Protein AF-A0A524DCU2-F1 (afdb_monomer)

Mean predicted aligned error: 6.67 Å

Sequence (176 aa):
MSPQKEKRVNLTSQILRGPQDMINFLSESLNIDYTKVIQTFVMENRKIELIINQIDSPTVKGELVWIGNRKDGEEGLVICFTSKEELNFIYPTLQNVEDIVINNKKNRLTISSDSNKQKCSVCGKPIEIFDKFLSCPVCEEKAHKNHLIEWVQKEGKCPVCKKSISISRMGSLIID

Structure (mmCIF, N/CA/C/O backbone):
data_AF-A0A524DCU2-F1
#
_entry.id   AF-A0A524DCU2-F1
#
loop_
_atom_site.group_PDB
_atom_site.id
_atom_site.type_symbol
_atom_site.label_atom_id
_atom_site.label_alt_id
_atom_site.label_comp_id
_atom_site.label_asym_id
_atom_site.label_entity_id
_atom_site.label_seq_id
_atom_site.pdbx_PDB_ins_code
_atom_site.Cartn_x
_atom_site.Cartn_y
_atom_site.Cartn_z
_atom_site.occupancy
_atom_site.B_iso_or_equiv
_atom_site.auth_seq_id
_atom_site.auth_comp_id
_atom_site.auth_asym_id
_atom_site.auth_atom_id
_atom_site.pdbx_PDB_model_num
ATOM 1 N N . MET A 1 1 ? -4.052 -2.936 38.752 1.00 36.50 1 MET A N 1
ATOM 2 C CA . MET A 1 1 ? -4.573 -2.739 37.381 1.00 36.50 1 MET A CA 1
ATOM 3 C C . MET A 1 1 ? -3.585 -3.381 36.420 1.00 36.50 1 MET A C 1
ATOM 5 O O . MET A 1 1 ? -2.469 -2.894 36.317 1.00 36.50 1 MET A O 1
ATOM 9 N N . SER A 1 2 ? -3.930 -4.522 35.822 1.00 34.19 2 SER A N 1
ATOM 10 C CA . SER A 1 2 ? -3.015 -5.243 34.925 1.00 34.19 2 SER A CA 1
ATOM 11 C C . SER A 1 2 ? -2.876 -4.520 33.581 1.00 34.19 2 SER A C 1
ATOM 13 O O . SER A 1 2 ? -3.885 -4.026 33.066 1.00 34.19 2 SER A O 1
ATOM 15 N N . PRO A 1 3 ? -1.670 -4.468 32.989 1.00 45.88 3 PRO A N 1
ATOM 16 C CA . PRO A 1 3 ? -1.469 -3.850 31.689 1.00 45.88 3 PRO A CA 1
ATOM 17 C C . PRO A 1 3 ? -2.277 -4.609 30.632 1.00 45.88 3 PRO A C 1
ATOM 19 O O . PRO A 1 3 ? -2.294 -5.841 30.578 1.00 45.88 3 PRO A O 1
ATOM 22 N N . GLN A 1 4 ? -3.026 -3.852 29.838 1.00 48.09 4 GLN A N 1
ATOM 23 C CA . GLN A 1 4 ? -3.910 -4.367 28.802 1.00 48.09 4 GLN A CA 1
ATOM 24 C C . GLN A 1 4 ? -3.062 -5.110 27.759 1.00 48.09 4 GLN A C 1
ATOM 26 O O . GLN A 1 4 ? -2.150 -4.525 27.185 1.00 48.09 4 GLN A O 1
ATOM 31 N N . LYS A 1 5 ? -3.341 -6.400 27.522 1.00 45.12 5 LYS A N 1
ATOM 32 C CA . LYS A 1 5 ? -2.672 -7.189 26.474 1.00 45.12 5 LYS A CA 1
ATOM 33 C C . LYS A 1 5 ? -3.056 -6.644 25.092 1.00 45.12 5 LYS A C 1
ATOM 35 O O . LYS A 1 5 ? -4.050 -7.074 24.512 1.00 45.12 5 LYS A O 1
ATOM 40 N N . GLU A 1 6 ? -2.289 -5.689 24.580 1.00 52.38 6 GLU A N 1
ATOM 41 C CA . GLU A 1 6 ? -2.209 -5.421 23.146 1.00 52.38 6 GLU A CA 1
ATOM 42 C C . GLU A 1 6 ? -1.557 -6.636 22.487 1.00 52.38 6 GLU A C 1
ATOM 44 O O . GLU A 1 6 ? -0.435 -7.013 22.830 1.00 52.38 6 GLU A O 1
ATOM 49 N N . LYS A 1 7 ? -2.263 -7.289 21.562 1.00 54.94 7 LYS A N 1
ATOM 50 C CA . LYS A 1 7 ? -1.672 -8.362 20.767 1.00 54.94 7 LYS A CA 1
ATOM 51 C C . LYS A 1 7 ? -0.874 -7.698 19.644 1.00 54.94 7 LYS A C 1
ATOM 53 O O . LYS A 1 7 ? -1.378 -7.503 18.545 1.00 54.94 7 LYS A O 1
ATOM 58 N N . ARG A 1 8 ? 0.367 -7.299 19.937 1.00 50.69 8 ARG A N 1
ATOM 59 C CA . ARG A 1 8 ? 1.327 -6.946 18.886 1.00 50.69 8 ARG A CA 1
ATOM 60 C C . ARG A 1 8 ? 1.656 -8.222 18.142 1.00 50.69 8 ARG A C 1
ATOM 62 O O . ARG A 1 8 ? 2.275 -9.119 18.711 1.00 50.69 8 ARG A O 1
ATOM 69 N N . VAL A 1 9 ? 1.212 -8.320 16.901 1.00 54.78 9 VAL A N 1
ATOM 70 C CA . VAL A 1 9 ? 1.645 -9.406 16.037 1.00 54.78 9 VAL A CA 1
ATOM 71 C C . VAL A 1 9 ? 2.610 -8.799 15.031 1.00 54.78 9 VAL A C 1
ATOM 73 O O . VAL A 1 9 ? 2.242 -7.933 14.249 1.00 54.78 9 VAL A O 1
ATOM 76 N N . ASN A 1 10 ? 3.874 -9.202 15.119 1.00 52.50 10 ASN A N 1
ATOM 77 C CA . ASN A 1 10 ? 4.916 -8.804 14.180 1.00 52.50 10 ASN A CA 1
ATOM 78 C C . ASN A 1 10 ? 4.675 -9.592 12.875 1.00 52.50 10 ASN A C 1
ATOM 80 O O . ASN A 1 10 ? 5.150 -10.715 12.737 1.00 52.50 10 ASN A O 1
ATOM 84 N N . LEU A 1 11 ? 3.788 -9.095 12.004 1.00 60.25 11 LEU A N 1
ATOM 85 C CA . LEU A 1 11 ? 3.214 -9.855 10.872 1.00 60.25 11 LEU A CA 1
ATOM 86 C C . LEU A 1 11 ? 3.507 -9.262 9.496 1.00 60.25 11 LEU A C 1
ATOM 88 O O . LEU A 1 11 ? 2.788 -9.515 8.525 1.00 60.25 11 LEU A O 1
ATOM 92 N N . THR A 1 12 ? 4.567 -8.477 9.377 1.00 58.06 12 THR A N 1
ATOM 93 C CA . THR A 1 12 ? 4.722 -7.602 8.219 1.00 58.06 12 THR A CA 1
ATOM 94 C C . THR A 1 12 ? 4.931 -8.364 6.897 1.00 58.06 12 THR A C 1
ATOM 96 O O . THR A 1 12 ? 4.642 -7.801 5.852 1.00 58.06 12 THR A O 1
ATOM 99 N N . SER A 1 13 ? 5.307 -9.656 6.892 1.00 58.94 13 SER A N 1
ATOM 100 C CA . SER A 1 13 ? 5.654 -10.395 5.658 1.00 58.94 13 SER A CA 1
ATOM 101 C C . SER A 1 13 ? 4.533 -11.177 4.951 1.00 58.94 13 SER A C 1
ATOM 103 O O . SER A 1 13 ? 4.648 -11.434 3.750 1.00 58.94 13 SER A O 1
ATOM 105 N N . GLN A 1 14 ? 3.468 -11.587 5.649 1.00 62.62 14 GLN A N 1
ATOM 106 C CA . GLN A 1 14 ? 2.402 -12.416 5.051 1.00 62.62 14 GLN A CA 1
ATOM 107 C C . GLN A 1 14 ? 1.146 -1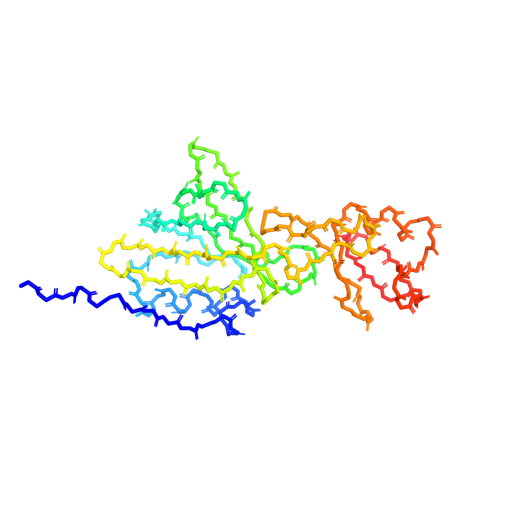1.610 4.716 1.00 62.62 14 GLN A C 1
ATOM 109 O O . GLN A 1 14 ? 0.540 -11.826 3.674 1.00 62.62 14 GLN A O 1
ATOM 114 N N . ILE A 1 15 ? 0.807 -10.625 5.549 1.00 69.81 15 ILE A N 1
ATOM 115 C CA . ILE A 1 15 ? -0.400 -9.800 5.399 1.00 69.81 15 ILE A CA 1
ATOM 116 C C . ILE A 1 15 ? -0.377 -8.966 4.113 1.00 69.81 15 ILE A C 1
ATOM 118 O O . ILE A 1 15 ? -1.412 -8.727 3.497 1.00 69.81 15 ILE A O 1
ATOM 122 N N . LEU A 1 16 ? 0.808 -8.503 3.713 1.00 76.38 16 LEU A N 1
ATOM 123 C CA . LEU A 1 16 ? 0.968 -7.578 2.592 1.00 76.38 16 LEU A CA 1
ATOM 124 C C . LEU A 1 16 ? 1.073 -8.278 1.228 1.00 76.38 16 LEU A C 1
ATOM 126 O O . LEU A 1 16 ? 1.245 -7.596 0.221 1.00 76.38 16 LEU A O 1
ATOM 130 N N . ARG A 1 17 ? 0.947 -9.613 1.178 1.00 74.75 17 ARG A N 1
ATOM 131 C CA . ARG A 1 17 ? 0.986 -10.393 -0.072 1.00 74.75 17 ARG A CA 1
ATOM 132 C C . ARG A 1 17 ? -0.277 -10.233 -0.909 1.00 74.75 17 ARG A C 1
ATOM 134 O O . ARG A 1 17 ? -0.210 -10.273 -2.132 1.00 74.75 17 ARG A O 1
ATOM 141 N N . GLY A 1 18 ? -1.423 -10.033 -0.263 1.00 84.31 18 GLY A N 1
ATOM 142 C CA . GLY A 1 18 ? -2.683 -9.887 -0.971 1.00 84.31 18 GLY A CA 1
ATOM 143 C C . GLY A 1 18 ? -3.855 -9.535 -0.060 1.00 84.31 18 GLY A C 1
ATOM 144 O O . GLY A 1 18 ? -3.814 -9.752 1.153 1.00 84.31 18 GLY A O 1
ATOM 145 N N . PRO A 1 19 ? -4.929 -8.964 -0.630 1.00 89.31 19 PRO A N 1
ATOM 146 C CA . PRO A 1 19 ? -6.052 -8.442 0.137 1.00 89.31 19 PRO A CA 1
ATOM 147 C C . PRO A 1 19 ? -6.791 -9.552 0.886 1.00 89.31 19 PRO A C 1
ATOM 149 O O . PRO A 1 19 ? -7.305 -9.307 1.971 1.00 89.31 19 PRO A O 1
ATOM 152 N N . GLN A 1 20 ? -6.797 -10.780 0.354 1.00 89.31 20 GLN A N 1
ATOM 153 C CA . GLN A 1 20 ? -7.381 -11.935 1.035 1.00 89.31 20 GLN A CA 1
ATOM 154 C C . GLN A 1 20 ? -6.626 -12.278 2.329 1.00 89.31 20 GLN A C 1
ATOM 156 O O . GLN A 1 20 ? -7.274 -12.516 3.343 1.00 89.31 20 GLN A O 1
ATOM 161 N N . ASP A 1 21 ? -5.289 -12.263 2.320 1.00 88.12 21 ASP A N 1
ATOM 162 C CA . ASP A 1 21 ? -4.481 -12.572 3.508 1.00 88.12 21 ASP A CA 1
ATOM 163 C C . ASP A 1 21 ? -4.698 -11.524 4.604 1.00 88.12 21 ASP A C 1
ATOM 165 O O . ASP A 1 21 ? -4.904 -11.863 5.771 1.00 88.12 21 ASP A O 1
ATOM 169 N N . MET A 1 22 ? -4.751 -10.247 4.216 1.00 88.56 22 MET A N 1
ATOM 170 C CA . MET A 1 22 ? -5.091 -9.153 5.125 1.00 88.56 22 MET A CA 1
ATOM 171 C C . MET A 1 22 ? -6.491 -9.310 5.723 1.00 88.56 22 MET A C 1
ATOM 173 O O . MET A 1 22 ? -6.681 -9.113 6.920 1.00 88.56 22 MET A O 1
ATOM 177 N N . ILE A 1 23 ? -7.478 -9.701 4.921 1.00 90.31 23 ILE A N 1
ATOM 178 C CA . ILE A 1 23 ? -8.851 -9.889 5.397 1.00 90.31 23 ILE A CA 1
ATOM 179 C C . ILE A 1 23 ? -8.977 -11.100 6.315 1.00 90.31 23 ILE A C 1
ATOM 181 O O . ILE A 1 23 ? -9.657 -10.999 7.335 1.00 90.31 23 ILE A O 1
ATOM 185 N N . ASN A 1 24 ? -8.308 -12.212 6.009 1.00 88.50 24 ASN A N 1
ATOM 186 C CA . ASN A 1 24 ? -8.268 -13.378 6.892 1.00 88.50 24 ASN A CA 1
ATOM 187 C C . ASN A 1 24 ? -7.684 -12.984 8.253 1.00 88.50 24 ASN A C 1
ATOM 189 O O . ASN A 1 24 ? -8.302 -13.225 9.287 1.00 88.50 24 ASN A O 1
ATOM 193 N N . PHE A 1 25 ? -6.558 -12.268 8.245 1.00 85.06 25 PHE A N 1
ATOM 194 C CA . PHE A 1 25 ? -5.927 -11.772 9.462 1.00 85.06 25 PHE A CA 1
ATOM 195 C C . PHE A 1 25 ? -6.834 -10.831 10.274 1.00 85.06 25 PHE A C 1
ATOM 197 O O . PHE A 1 25 ? -6.944 -10.966 11.500 1.00 85.06 25 PHE A O 1
ATOM 204 N N . LEU A 1 26 ? -7.508 -9.890 9.603 1.00 87.62 26 LEU A N 1
ATOM 205 C CA . LEU A 1 26 ? -8.463 -9.001 10.258 1.00 87.62 26 LEU A CA 1
ATOM 206 C C . LEU A 1 26 ? -9.646 -9.790 10.827 1.00 87.62 26 LEU A C 1
ATOM 208 O O . LEU A 1 26 ? -10.019 -9.526 11.958 1.00 87.62 26 LEU A O 1
ATOM 212 N N . SER A 1 27 ? -10.186 -10.772 10.105 1.00 87.94 27 SER A N 1
ATOM 213 C CA . SER A 1 27 ? -11.350 -11.571 10.531 1.00 87.94 27 SER A CA 1
ATOM 214 C C . SER A 1 27 ? -11.044 -12.511 11.701 1.00 87.94 27 SER A C 1
ATOM 216 O O . SER A 1 27 ? -11.909 -12.776 12.528 1.00 87.94 27 SER A O 1
ATOM 218 N N . GLU A 1 28 ? -9.809 -13.007 11.806 1.00 85.44 28 GLU A N 1
ATOM 219 C CA . GLU A 1 28 ? -9.359 -13.810 12.953 1.00 85.44 28 GLU A CA 1
ATOM 220 C C . GLU A 1 28 ? -9.190 -12.974 14.228 1.00 85.44 28 GLU A C 1
ATOM 222 O O . GLU A 1 28 ? -9.270 -13.490 15.346 1.00 85.44 28 GLU A O 1
ATOM 227 N N . SER A 1 29 ? -8.911 -11.679 14.069 1.00 82.56 29 SER A N 1
ATOM 228 C CA . SER A 1 29 ? -8.595 -10.778 15.179 1.00 82.56 29 SER A CA 1
ATOM 229 C C . SER A 1 29 ? -9.778 -9.889 15.568 1.00 82.56 29 SER A C 1
ATOM 231 O O . SER A 1 29 ? -9.972 -9.582 16.742 1.00 82.56 29 SER A O 1
ATOM 233 N N . LEU A 1 30 ? -10.587 -9.471 14.607 1.00 81.31 30 LEU A N 1
ATOM 234 C CA . LEU A 1 30 ? -11.667 -8.505 14.744 1.00 81.31 30 LEU A CA 1
ATOM 235 C C . LEU A 1 30 ? -12.980 -9.138 14.285 1.00 81.31 30 LEU A C 1
ATOM 237 O O . LEU A 1 30 ? -13.012 -9.905 13.329 1.00 81.31 30 LEU A O 1
ATOM 241 N N . ASN A 1 31 ? -14.082 -8.760 14.929 1.00 82.56 31 ASN A N 1
ATOM 242 C CA . ASN A 1 31 ? -15.409 -9.108 14.433 1.00 82.56 31 ASN A CA 1
ATOM 243 C C . ASN A 1 31 ? -15.789 -8.137 13.307 1.00 82.56 31 ASN A C 1
ATOM 245 O O . ASN A 1 31 ? -16.238 -7.020 13.585 1.00 82.56 31 ASN A O 1
ATOM 249 N N . ILE A 1 32 ? -15.536 -8.534 12.060 1.00 86.06 32 ILE A N 1
ATOM 250 C CA . ILE A 1 32 ? -15.730 -7.694 10.875 1.00 86.06 32 ILE A CA 1
ATOM 251 C C . ILE A 1 32 ? -16.737 -8.328 9.925 1.00 86.06 32 ILE A C 1
ATOM 253 O O . ILE A 1 32 ? -16.718 -9.535 9.706 1.00 86.06 32 ILE A O 1
ATOM 257 N N . ASP A 1 33 ? -17.550 -7.475 9.310 1.00 90.31 33 ASP A N 1
ATOM 258 C CA . ASP A 1 33 ? -18.450 -7.846 8.224 1.00 90.31 33 ASP A CA 1
ATOM 259 C C . ASP A 1 33 ? -17.949 -7.178 6.943 1.00 90.31 33 ASP A C 1
ATOM 261 O O . ASP A 1 33 ? -17.663 -5.970 6.924 1.00 90.31 33 ASP A O 1
ATOM 265 N N . TYR A 1 34 ? -17.806 -7.963 5.879 1.00 92.56 34 TYR A N 1
ATOM 266 C CA . TYR A 1 34 ? -17.326 -7.474 4.597 1.00 92.56 34 TYR A CA 1
ATOM 267 C C . TYR A 1 34 ? -17.984 -8.196 3.424 1.00 92.56 34 TYR A C 1
ATOM 269 O O . TYR A 1 34 ? -18.214 -9.404 3.454 1.00 92.56 34 TYR A O 1
ATOM 277 N N . THR A 1 35 ? -18.162 -7.461 2.330 1.00 93.62 35 THR A N 1
ATOM 278 C CA . THR A 1 35 ? -18.565 -8.013 1.036 1.00 93.62 35 THR A CA 1
ATOM 279 C C . THR A 1 35 ? -17.350 -8.093 0.112 1.00 93.62 35 THR A C 1
ATOM 281 O O . THR A 1 35 ? -16.616 -7.116 -0.067 1.00 93.62 35 THR A O 1
ATOM 284 N N . LYS A 1 36 ? -17.144 -9.249 -0.528 1.00 93.31 36 LYS A N 1
ATOM 285 C CA . LYS A 1 36 ? -16.139 -9.415 -1.588 1.00 93.31 36 LYS A CA 1
ATOM 286 C C . LYS A 1 36 ? -16.730 -9.046 -2.951 1.00 93.31 36 LYS A C 1
ATOM 288 O O . LYS A 1 36 ? -17.661 -9.691 -3.423 1.00 93.31 36 LYS A O 1
ATOM 293 N N . VAL A 1 37 ? -16.130 -8.064 -3.618 1.00 89.50 37 VAL A N 1
ATOM 294 C CA . VAL A 1 37 ? -16.431 -7.659 -4.998 1.00 89.50 37 VAL A CA 1
ATOM 295 C C . VAL A 1 37 ? -15.182 -7.894 -5.846 1.00 89.50 37 VAL A C 1
ATOM 297 O O . VAL A 1 37 ? -14.228 -7.119 -5.802 1.00 89.50 37 VAL A O 1
ATOM 300 N N . ILE A 1 38 ? -15.168 -8.989 -6.611 1.00 86.62 38 ILE A N 1
ATOM 301 C CA . ILE A 1 38 ? -14.010 -9.445 -7.402 1.00 86.62 38 ILE A CA 1
ATOM 302 C C . ILE A 1 38 ? -12.785 -9.699 -6.495 1.00 86.62 38 ILE A C 1
ATOM 304 O O . ILE A 1 38 ? -12.693 -10.748 -5.857 1.00 86.62 38 ILE A O 1
ATOM 308 N N . GLN A 1 39 ? -11.855 -8.745 -6.419 1.00 83.81 39 GLN A N 1
ATOM 309 C CA . GLN A 1 39 ? -10.615 -8.794 -5.632 1.00 83.81 39 GLN A CA 1
ATOM 310 C C . GLN A 1 39 ? -10.532 -7.639 -4.617 1.00 83.81 39 GLN A C 1
ATOM 312 O O . GLN A 1 39 ? -9.458 -7.304 -4.117 1.00 83.81 39 GLN A O 1
ATOM 317 N N . THR A 1 40 ? -11.670 -7.014 -4.323 1.00 90.50 40 THR A N 1
ATOM 318 C CA . THR A 1 40 ? -11.815 -5.941 -3.340 1.00 90.50 40 THR A CA 1
ATOM 319 C C . THR A 1 40 ? -12.767 -6.391 -2.240 1.00 90.50 40 THR A C 1
ATOM 321 O O . THR A 1 40 ? -13.790 -7.015 -2.510 1.00 90.50 40 THR A O 1
ATOM 324 N N . PHE A 1 41 ? -12.433 -6.070 -0.998 1.00 93.81 41 PHE A N 1
ATOM 325 C CA . PHE A 1 41 ? -13.186 -6.423 0.197 1.00 93.81 41 PHE A CA 1
ATOM 326 C C . PHE A 1 41 ? -13.673 -5.135 0.842 1.00 93.81 41 PHE A C 1
ATOM 328 O O . PHE A 1 41 ? -12.869 -4.343 1.337 1.00 93.81 41 PHE A O 1
ATOM 335 N N . VAL A 1 4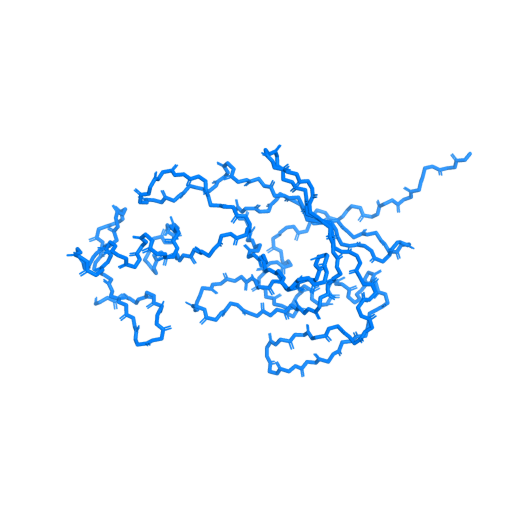2 ? -14.980 -4.906 0.778 1.00 94.19 42 VAL A N 1
ATOM 336 C CA . VAL A 1 42 ? -15.635 -3.682 1.243 1.00 94.19 42 VAL A CA 1
ATOM 337 C C . VAL A 1 42 ? -16.184 -3.914 2.641 1.00 94.19 42 VAL A C 1
ATOM 339 O O . VAL A 1 42 ? -16.927 -4.867 2.851 1.00 94.19 42 VAL A O 1
ATOM 342 N N . MET A 1 43 ? -15.811 -3.056 3.590 1.00 93.56 43 MET A N 1
ATOM 343 C CA . MET A 1 43 ? -16.254 -3.138 4.980 1.00 93.56 43 MET A CA 1
ATOM 344 C C . MET A 1 43 ? -17.706 -2.668 5.073 1.00 93.56 43 MET A C 1
ATOM 346 O O . MET A 1 43 ? -17.999 -1.510 4.772 1.00 93.56 43 MET A O 1
ATOM 350 N N . GLU A 1 44 ? -18.615 -3.536 5.513 1.00 86.06 44 GLU A N 1
ATOM 351 C CA . GLU A 1 44 ? -20.055 -3.232 5.533 1.00 86.06 44 GLU A CA 1
ATOM 352 C C . GLU A 1 44 ? -20.408 -2.223 6.625 1.00 86.06 44 GLU A C 1
ATOM 354 O O . GLU A 1 44 ? -21.204 -1.312 6.419 1.00 86.06 44 GLU A O 1
ATOM 359 N N . ASN A 1 45 ? -19.752 -2.345 7.777 1.00 76.75 45 ASN A N 1
ATOM 360 C CA . ASN A 1 45 ? -20.085 -1.571 8.967 1.00 76.75 45 ASN A CA 1
ATOM 361 C C . ASN A 1 45 ? -19.121 -0.403 9.249 1.00 76.75 45 ASN A C 1
ATOM 363 O O . ASN A 1 45 ? -19.366 0.350 10.185 1.00 76.75 45 ASN A O 1
ATOM 367 N N . ARG A 1 46 ? -18.016 -0.260 8.493 1.00 70.81 46 ARG A N 1
ATOM 368 C CA . ARG A 1 46 ? -16.953 0.769 8.673 1.00 70.81 46 ARG A CA 1
ATOM 369 C C . ARG A 1 46 ? -16.445 0.961 10.112 1.00 70.81 46 ARG A C 1
ATOM 371 O O . ARG A 1 46 ? -15.884 1.989 10.462 1.00 70.81 46 ARG A O 1
ATOM 378 N N . LYS A 1 47 ? -16.588 -0.053 10.965 1.00 80.06 47 LYS A N 1
ATOM 379 C CA . LYS A 1 47 ? -16.275 0.048 12.400 1.00 80.06 47 LYS A CA 1
ATOM 380 C C . LYS A 1 47 ? -14.777 0.042 12.709 1.00 80.06 47 LYS A C 1
ATOM 382 O O . LYS A 1 47 ? -14.427 0.099 13.886 1.00 80.06 47 LYS A O 1
ATOM 387 N N . ILE A 1 48 ? -13.913 -0.140 11.709 1.00 90.38 48 ILE A N 1
ATOM 388 C CA . ILE A 1 48 ? -12.480 -0.325 11.934 1.00 90.38 48 ILE A CA 1
ATOM 389 C C . ILE A 1 48 ? -11.785 1.030 11.856 1.00 90.38 48 ILE A C 1
ATOM 391 O O . ILE A 1 48 ? -11.672 1.615 10.780 1.00 90.38 48 ILE A O 1
ATOM 395 N N . GLU A 1 49 ? -11.291 1.504 12.996 1.00 93.81 49 GLU A N 1
ATOM 396 C CA . GLU A 1 49 ? -10.469 2.711 13.060 1.00 93.81 49 GLU A CA 1
ATOM 397 C C . GLU A 1 49 ? -9.078 2.401 12.496 1.00 93.81 49 GLU A C 1
ATOM 399 O O . GLU A 1 49 ? -8.365 1.543 13.020 1.00 93.81 49 GLU A O 1
ATOM 404 N N . LEU A 1 50 ? -8.680 3.105 11.441 1.00 95.06 50 LEU A N 1
ATOM 405 C CA . LEU A 1 50 ? -7.342 3.053 10.870 1.00 95.06 50 LEU A CA 1
ATOM 406 C C . LEU A 1 50 ? -6.493 4.193 11.442 1.00 95.06 50 LEU A C 1
ATOM 408 O O . LEU A 1 50 ? -6.880 5.360 11.375 1.00 95.06 50 LEU A O 1
ATOM 412 N N . ILE A 1 51 ? -5.315 3.861 11.967 1.00 95.50 51 ILE A N 1
ATOM 413 C CA . ILE A 1 51 ? -4.292 4.818 12.400 1.00 95.50 51 ILE A CA 1
ATOM 414 C C . ILE A 1 51 ? -3.019 4.571 11.598 1.00 95.50 51 ILE A C 1
ATOM 416 O O . ILE A 1 51 ? -2.526 3.449 11.554 1.00 95.50 51 ILE A O 1
ATOM 420 N N . ILE A 1 52 ? -2.465 5.615 10.995 1.00 95.19 52 ILE A N 1
ATOM 421 C CA . ILE A 1 52 ? -1.226 5.549 10.221 1.00 95.19 52 ILE A CA 1
ATOM 422 C C . ILE A 1 52 ? -0.193 6.421 10.927 1.00 95.19 52 ILE A C 1
ATOM 424 O O . ILE A 1 52 ? -0.341 7.643 10.969 1.00 95.19 52 ILE A O 1
ATOM 428 N N . ASN A 1 53 ? 0.831 5.795 11.501 1.00 93.62 53 ASN A N 1
ATOM 429 C CA . ASN A 1 53 ? 1.966 6.483 12.109 1.00 93.62 53 ASN A CA 1
ATOM 430 C C . ASN A 1 53 ? 3.089 6.604 11.084 1.00 93.62 53 ASN A C 1
ATOM 432 O O . ASN A 1 53 ? 3.406 5.632 10.404 1.00 93.62 53 ASN A O 1
ATOM 436 N N . GLN A 1 54 ? 3.693 7.781 10.986 1.00 90.50 54 GLN A N 1
ATOM 437 C CA . GLN A 1 54 ? 4.791 8.063 10.066 1.00 90.50 54 GLN A CA 1
ATOM 438 C C . GLN A 1 54 ? 5.923 8.702 10.867 1.00 90.50 54 GLN A C 1
ATOM 440 O O . GLN A 1 54 ? 5.643 9.477 11.780 1.00 90.50 54 GLN A O 1
ATOM 445 N N . ILE A 1 55 ? 7.178 8.374 10.553 1.00 83.12 55 ILE A N 1
ATOM 446 C CA . ILE A 1 55 ? 8.338 8.861 11.324 1.00 83.12 55 ILE A CA 1
ATOM 447 C C . ILE A 1 55 ? 8.427 10.394 11.303 1.00 83.12 55 ILE A C 1
ATOM 449 O O . ILE A 1 55 ? 8.547 11.013 12.356 1.00 83.12 55 ILE A O 1
ATOM 453 N N . ASP A 1 56 ? 8.290 10.996 10.121 1.00 81.44 56 ASP A N 1
ATOM 454 C CA . ASP A 1 56 ? 8.505 12.434 9.902 1.00 81.44 56 ASP A CA 1
ATOM 455 C C . ASP A 1 56 ? 7.228 13.171 9.466 1.00 81.44 56 ASP A C 1
ATOM 457 O O . ASP A 1 56 ? 7.276 14.253 8.883 1.00 81.44 56 ASP A O 1
ATOM 461 N N . SER A 1 57 ? 6.058 12.575 9.702 1.00 85.12 57 SER A N 1
ATOM 462 C CA . SER A 1 57 ? 4.775 13.139 9.282 1.00 85.12 57 SER A CA 1
ATOM 463 C C . SER A 1 57 ? 3.683 12.932 10.329 1.00 85.12 57 SER A C 1
ATOM 465 O O . SER A 1 57 ? 3.741 11.978 11.106 1.00 85.12 57 SER A O 1
ATOM 467 N N . PRO A 1 58 ? 2.658 13.806 10.370 1.00 89.50 58 PRO A N 1
ATOM 468 C CA . PRO A 1 58 ? 1.568 13.669 11.324 1.00 89.50 58 PRO A CA 1
ATOM 469 C C . PRO A 1 58 ? 0.872 12.308 11.221 1.00 89.50 58 PRO A C 1
ATOM 471 O O . PRO A 1 58 ? 0.650 11.783 10.125 1.00 89.50 58 PRO A O 1
ATOM 474 N N . THR A 1 59 ? 0.467 11.770 12.373 1.00 93.69 59 THR A N 1
ATOM 475 C CA . THR A 1 59 ? -0.398 10.590 12.419 1.00 93.69 59 THR A CA 1
ATOM 476 C C . THR A 1 59 ? -1.717 10.890 11.715 1.00 93.69 59 THR A C 1
ATOM 478 O O . THR A 1 59 ? -2.436 11.823 12.087 1.00 93.69 59 THR A O 1
ATOM 481 N N . VAL A 1 60 ? -2.074 10.049 10.750 1.00 95.00 60 VAL A N 1
ATOM 482 C CA . VAL A 1 60 ? -3.362 10.115 10.056 1.00 95.00 60 VAL A CA 1
ATOM 483 C C . VAL A 1 60 ? -4.324 9.126 10.703 1.00 95.00 60 VAL A C 1
ATOM 485 O O . VAL A 1 60 ? -3.935 8.025 11.093 1.00 95.00 60 VAL A O 1
ATOM 488 N N . LYS A 1 61 ? -5.589 9.523 10.844 1.00 96.06 61 LYS A N 1
ATOM 489 C CA . LYS A 1 61 ? -6.652 8.673 11.389 1.00 96.06 61 LYS A CA 1
ATOM 490 C C . LYS A 1 61 ? -7.863 8.682 10.481 1.00 96.06 61 LYS A C 1
ATOM 492 O O . LYS A 1 61 ? -8.167 9.711 9.874 1.00 96.06 61 LYS A O 1
ATOM 497 N N . GLY A 1 62 ? -8.571 7.567 10.436 1.00 95.25 62 GLY A N 1
ATOM 498 C CA . GLY A 1 62 ? -9.796 7.449 9.670 1.00 95.25 62 GLY A CA 1
ATOM 499 C C . GLY A 1 62 ? -10.498 6.119 9.875 1.00 95.25 62 GLY A C 1
ATOM 500 O O . GLY A 1 62 ? -10.153 5.358 10.774 1.00 95.25 62 GLY A O 1
ATOM 501 N N . GLU A 1 63 ? -11.473 5.837 9.026 1.00 95.25 63 GLU A N 1
ATOM 502 C CA . GLU A 1 63 ? -12.237 4.590 9.055 1.00 95.25 63 GLU A CA 1
ATOM 503 C C . GLU A 1 63 ? -11.909 3.759 7.824 1.00 95.25 63 GLU A C 1
ATOM 505 O O . GLU A 1 63 ? -11.928 4.267 6.702 1.00 95.25 63 GLU A O 1
ATOM 510 N N . LEU A 1 64 ? -11.608 2.478 8.016 1.00 94.81 64 LEU A N 1
ATOM 511 C CA . LEU A 1 64 ? -11.352 1.570 6.907 1.00 94.81 64 LEU A CA 1
ATOM 512 C C . LEU A 1 64 ? -12.631 1.362 6.084 1.00 94.81 64 LEU A C 1
ATOM 514 O O . LEU A 1 64 ? -13.656 0.921 6.607 1.00 94.81 64 LEU A O 1
ATOM 518 N N . VAL A 1 65 ? -12.541 1.610 4.778 1.00 95.19 65 VAL A N 1
ATOM 519 C CA . VAL A 1 65 ? -13.655 1.430 3.840 1.00 95.19 65 VAL A CA 1
ATOM 520 C C . VAL A 1 65 ? -13.501 0.134 3.060 1.00 95.19 65 VAL A C 1
ATOM 522 O O . VAL A 1 65 ? -14.439 -0.655 2.994 1.00 95.19 65 VAL A O 1
ATOM 525 N N . TRP A 1 66 ? -12.338 -0.101 2.451 1.00 94.94 66 TRP A N 1
ATOM 526 C CA . TRP A 1 66 ? -12.089 -1.325 1.693 1.00 94.94 66 TRP A CA 1
ATOM 527 C C . TRP A 1 66 ? -10.599 -1.633 1.552 1.00 94.94 66 TRP A C 1
ATOM 529 O O . TRP A 1 66 ? -9.747 -0.750 1.656 1.00 94.94 66 TRP A O 1
ATOM 539 N N . ILE A 1 67 ? -10.297 -2.900 1.275 1.00 94.19 67 ILE A N 1
ATOM 540 C CA . ILE A 1 67 ? -8.952 -3.399 0.963 1.00 94.19 67 ILE A CA 1
ATOM 541 C C . ILE A 1 67 ? -9.008 -4.125 -0.378 1.00 94.19 67 ILE A C 1
ATOM 543 O O . ILE A 1 67 ? -9.936 -4.891 -0.632 1.00 94.19 67 ILE A O 1
ATOM 547 N N . GLY A 1 68 ? -8.043 -3.895 -1.259 1.00 92.62 68 GLY A N 1
ATOM 548 C CA . GLY A 1 68 ? -8.009 -4.546 -2.566 1.00 92.62 68 GLY A CA 1
ATOM 549 C C . GLY A 1 68 ? -6.609 -4.681 -3.139 1.00 92.62 68 GLY A C 1
ATOM 550 O O . GLY A 1 68 ? -5.635 -4.199 -2.563 1.00 92.62 68 GLY A O 1
ATOM 551 N N . ASN A 1 69 ? -6.529 -5.335 -4.295 1.00 87.62 69 ASN A N 1
ATOM 552 C CA . ASN A 1 69 ? -5.310 -5.377 -5.094 1.00 87.62 69 ASN A CA 1
ATOM 553 C C . ASN A 1 69 ? -5.002 -4.013 -5.704 1.00 87.62 69 ASN A C 1
ATOM 555 O O . ASN A 1 69 ? -5.896 -3.203 -5.987 1.00 87.62 69 ASN A O 1
ATOM 559 N N . ARG A 1 70 ? -3.722 -3.795 -5.985 1.00 83.94 70 ARG A N 1
ATOM 560 C CA . ARG A 1 70 ? -3.315 -2.679 -6.824 1.00 83.94 70 ARG A CA 1
ATOM 561 C C . ARG A 1 70 ? -3.799 -2.876 -8.257 1.00 83.94 70 ARG A C 1
ATOM 563 O O . ARG A 1 70 ? -3.823 -3.981 -8.788 1.00 83.94 70 ARG A O 1
ATOM 570 N N . LYS A 1 71 ? -4.208 -1.773 -8.885 1.00 75.31 71 LYS A N 1
ATOM 571 C CA . LYS A 1 71 ? -4.711 -1.756 -10.271 1.00 75.31 71 LYS A CA 1
ATOM 572 C C . LYS A 1 71 ? -3.616 -1.507 -11.307 1.00 75.31 71 LYS A C 1
ATOM 574 O O . LYS A 1 71 ? -3.900 -1.528 -12.497 1.00 75.31 71 LYS A O 1
ATOM 579 N N . ASP A 1 72 ? -2.399 -1.216 -10.865 1.00 69.19 72 ASP A N 1
ATOM 580 C CA . ASP A 1 72 ? -1.256 -0.906 -11.723 1.00 69.19 72 ASP A CA 1
ATOM 581 C C . ASP A 1 72 ? -0.377 -2.125 -12.032 1.00 69.19 72 ASP A C 1
ATOM 583 O O . ASP A 1 72 ? 0.686 -1.965 -12.622 1.00 69.19 72 ASP A O 1
ATOM 587 N N . GLY A 1 73 ? -0.843 -3.335 -11.706 1.00 65.06 73 GLY A N 1
ATOM 588 C CA . GLY A 1 73 ? -0.144 -4.590 -11.999 1.00 65.06 73 GLY A CA 1
ATOM 589 C C . GLY A 1 73 ? 1.002 -4.909 -11.038 1.00 65.06 73 GLY A C 1
ATOM 590 O O . GLY A 1 73 ? 1.596 -5.973 -11.151 1.00 65.06 73 GLY A O 1
ATOM 591 N N . GLU A 1 74 ? 1.287 -4.017 -10.088 1.00 70.44 74 GLU A N 1
ATOM 592 C CA . GLU A 1 74 ? 2.269 -4.236 -9.031 1.00 70.44 74 GLU A CA 1
ATOM 593 C C . GLU A 1 74 ? 1.700 -5.119 -7.916 1.00 70.44 74 GLU A C 1
ATOM 595 O O . GLU A 1 74 ? 0.510 -5.050 -7.590 1.00 70.44 74 GLU A O 1
ATOM 600 N N . GLU A 1 75 ? 2.570 -5.898 -7.274 1.00 69.62 75 GLU A N 1
ATOM 601 C CA . GLU A 1 75 ? 2.217 -6.621 -6.054 1.00 69.62 75 GLU A CA 1
ATOM 602 C C . GLU A 1 75 ? 1.917 -5.658 -4.892 1.00 69.62 75 GLU A C 1
ATOM 604 O O . GLU A 1 75 ? 2.462 -4.553 -4.786 1.00 69.62 75 GLU A O 1
ATOM 609 N N . GLY A 1 76 ? 1.043 -6.098 -3.986 1.00 74.75 76 GLY A N 1
ATOM 610 C CA . GLY A 1 76 ? 0.717 -5.393 -2.751 1.00 74.75 76 GLY A CA 1
ATOM 611 C C . GLY A 1 76 ? -0.744 -4.975 -2.642 1.00 74.75 76 GLY A C 1
ATOM 612 O O . GLY A 1 76 ? -1.615 -5.378 -3.419 1.00 74.75 76 GLY A O 1
ATOM 613 N N . LEU A 1 77 ? -1.018 -4.158 -1.630 1.00 88.25 77 LEU A N 1
ATOM 614 C CA . LEU A 1 77 ? -2.370 -3.767 -1.253 1.00 88.25 77 LEU A CA 1
ATOM 615 C C . LEU A 1 77 ? -2.657 -2.319 -1.628 1.00 88.25 77 LEU A C 1
ATOM 617 O O . LEU A 1 77 ? -1.782 -1.456 -1.599 1.00 88.25 77 LEU A O 1
ATOM 621 N N . VAL A 1 78 ? -3.930 -2.047 -1.875 1.00 92.88 78 VAL A N 1
ATOM 622 C CA . VAL A 1 78 ? -4.504 -0.713 -1.742 1.00 92.88 78 VAL A CA 1
ATOM 623 C C . VAL A 1 78 ? -5.486 -0.763 -0.591 1.00 92.88 78 VAL A C 1
ATOM 625 O O . VAL A 1 78 ? -6.413 -1.578 -0.591 1.00 92.88 78 VAL A O 1
ATOM 628 N N . ILE A 1 79 ? -5.283 0.113 0.384 1.00 94.56 79 ILE A N 1
ATOM 629 C CA . ILE A 1 79 ? -6.211 0.295 1.494 1.00 94.56 79 ILE A CA 1
ATOM 630 C C . ILE A 1 79 ? -6.875 1.653 1.321 1.00 94.56 79 ILE A C 1
ATOM 632 O O . ILE A 1 79 ? -6.197 2.677 1.223 1.00 94.56 79 ILE A O 1
ATOM 636 N N . CYS A 1 80 ? -8.202 1.650 1.286 1.00 95.62 80 CYS A N 1
ATOM 637 C CA . CYS A 1 80 ? -9.009 2.855 1.248 1.00 95.62 80 CYS A CA 1
ATOM 638 C C . CYS A 1 80 ? -9.627 3.122 2.611 1.00 95.62 80 CYS A C 1
ATOM 640 O O . CYS A 1 80 ? -10.198 2.223 3.238 1.00 95.62 80 CYS A O 1
ATOM 642 N N . PHE A 1 81 ? -9.546 4.373 3.043 1.00 96.25 81 PHE A N 1
ATOM 643 C CA . PHE A 1 81 ? -10.099 4.822 4.307 1.00 96.25 81 PHE A CA 1
ATOM 644 C C . PHE A 1 81 ? -10.689 6.228 4.178 1.00 96.25 81 PHE A C 1
ATOM 646 O O . PHE A 1 81 ? -10.298 6.990 3.294 1.00 96.25 81 PHE A O 1
ATOM 653 N N . THR A 1 82 ? -11.627 6.584 5.049 1.00 95.31 82 THR A N 1
ATOM 654 C CA . THR A 1 82 ? -12.166 7.946 5.143 1.00 95.31 82 THR A CA 1
ATOM 655 C C . THR A 1 82 ? -11.492 8.714 6.265 1.00 95.31 82 THR A C 1
ATOM 657 O O . THR A 1 82 ? -11.452 8.237 7.394 1.00 95.31 82 THR A O 1
ATOM 660 N N . SER A 1 83 ? -11.010 9.924 5.993 1.00 94.19 83 SER A N 1
ATOM 661 C CA . SER A 1 83 ? -10.523 10.861 7.012 1.00 94.19 83 SER A CA 1
ATOM 662 C C . SER A 1 83 ? -11.139 12.222 6.757 1.00 94.19 83 SER A C 1
ATOM 664 O O . SER A 1 83 ? -11.076 12.708 5.634 1.00 94.19 83 SER A O 1
ATOM 666 N N . LYS A 1 84 ? -11.762 12.822 7.781 1.00 90.62 84 LYS A N 1
ATOM 667 C CA . LYS A 1 84 ? -12.511 14.086 7.642 1.00 90.62 84 LYS A CA 1
ATOM 668 C C . LYS A 1 84 ? -13.490 14.060 6.453 1.00 90.62 84 LYS A C 1
ATOM 670 O O . LYS A 1 84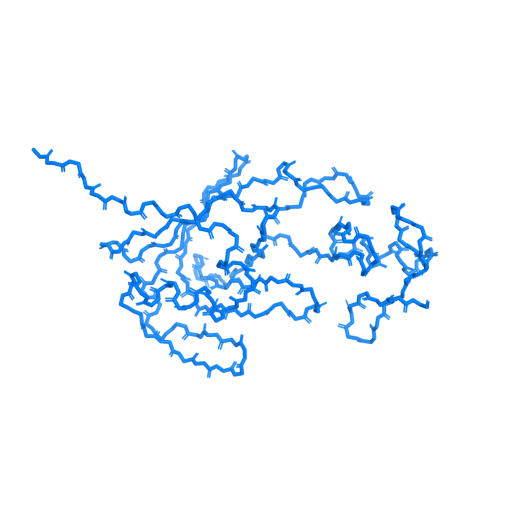 ? -13.544 15.005 5.683 1.00 90.62 84 LYS A O 1
ATOM 675 N N . GLU A 1 85 ? -14.209 12.946 6.297 1.00 87.06 85 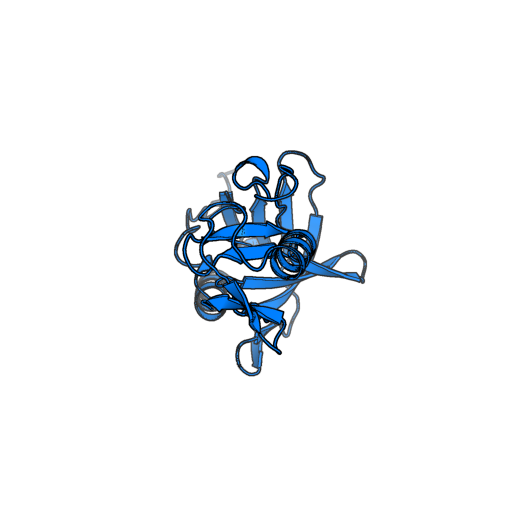GLU A N 1
ATOM 676 C CA . GLU A 1 85 ? -15.172 12.693 5.205 1.00 87.06 85 GLU A CA 1
ATOM 677 C C . GLU A 1 85 ? -14.570 12.559 3.792 1.00 87.06 85 GLU A C 1
ATOM 679 O O . GLU A 1 85 ? -15.282 12.214 2.851 1.00 87.06 85 GLU A O 1
ATOM 684 N N . GLU A 1 86 ? -13.256 12.707 3.633 1.00 93.69 86 GLU A N 1
ATOM 685 C CA . GLU A 1 86 ? -12.569 12.505 2.360 1.00 93.69 86 GLU A CA 1
ATOM 686 C C . GLU A 1 86 ? -12.063 11.067 2.212 1.00 93.69 86 GLU A C 1
ATOM 688 O O . GLU A 1 86 ? -11.533 10.465 3.154 1.00 93.69 86 GLU A O 1
ATOM 693 N N . LEU A 1 87 ? -12.191 10.512 1.004 1.00 94.81 87 LEU A N 1
ATOM 694 C CA . LEU A 1 87 ? -11.618 9.211 0.661 1.00 94.81 87 LEU A CA 1
ATOM 695 C C . LEU A 1 87 ? -10.116 9.338 0.422 1.00 94.81 87 LEU A C 1
ATOM 697 O O . LEU A 1 87 ? -9.665 10.090 -0.439 1.00 94.81 87 LEU A O 1
ATOM 701 N N . ASN A 1 88 ? -9.356 8.532 1.148 1.00 95.94 88 ASN A N 1
ATOM 702 C CA . ASN A 1 88 ? -7.907 8.484 1.112 1.00 95.94 88 ASN A CA 1
ATOM 703 C C . ASN A 1 88 ? -7.430 7.064 0.790 1.00 95.94 88 ASN A C 1
ATOM 705 O O . ASN A 1 88 ? -8.142 6.079 1.015 1.00 95.94 88 ASN A O 1
ATOM 709 N N . PHE A 1 89 ? -6.212 6.961 0.257 1.00 94.75 89 PHE A N 1
ATOM 710 C CA . PHE A 1 89 ? -5.612 5.698 -0.168 1.00 94.75 89 PHE A CA 1
ATOM 711 C C . PHE A 1 89 ? -4.188 5.587 0.348 1.00 94.75 89 PHE A C 1
ATOM 713 O O . PHE A 1 89 ? -3.426 6.547 0.262 1.00 94.75 89 PHE A O 1
ATOM 720 N N . ILE A 1 90 ? -3.827 4.395 0.808 1.00 93.75 90 ILE A N 1
ATOM 721 C CA . ILE A 1 90 ? -2.446 4.025 1.105 1.00 93.75 90 ILE A CA 1
ATOM 722 C C . ILE A 1 90 ? -2.058 2.754 0.346 1.00 93.75 90 ILE A C 1
ATOM 724 O O . ILE A 1 90 ? -2.908 1.914 0.027 1.00 93.75 90 ILE A O 1
ATOM 728 N N . TYR A 1 91 ? -0.760 2.615 0.098 1.00 91.69 91 TYR A N 1
ATOM 729 C CA . TYR A 1 91 ? -0.128 1.540 -0.663 1.00 91.69 91 TYR A CA 1
ATOM 730 C C . TYR A 1 91 ? 0.936 0.847 0.204 1.00 91.69 91 TYR A C 1
ATOM 732 O O . TYR A 1 91 ? 2.140 1.023 -0.021 1.00 91.69 91 TYR A O 1
ATOM 740 N N . PRO A 1 92 ? 0.520 0.105 1.248 1.00 89.25 92 PRO A N 1
ATOM 741 C CA . PRO A 1 92 ? 1.450 -0.568 2.140 1.00 89.25 92 PRO A CA 1
ATOM 742 C C . PRO A 1 92 ? 2.182 -1.706 1.423 1.00 89.25 92 PRO A C 1
ATOM 744 O O . PRO A 1 92 ? 1.600 -2.478 0.660 1.00 89.25 92 PRO A O 1
ATOM 747 N N . THR A 1 93 ? 3.470 -1.822 1.719 1.00 82.94 93 THR A N 1
ATOM 748 C CA . THR A 1 93 ? 4.396 -2.830 1.201 1.00 82.94 93 THR A CA 1
ATOM 749 C C . THR A 1 93 ? 5.363 -3.268 2.292 1.00 82.94 93 THR A C 1
ATOM 751 O O . THR A 1 93 ? 5.529 -2.582 3.298 1.00 82.94 93 THR A O 1
ATOM 754 N N . LEU A 1 94 ? 6.093 -4.354 2.038 1.00 80.94 94 LEU A N 1
ATOM 755 C CA . LEU A 1 94 ? 7.197 -4.792 2.898 1.00 80.94 94 LEU A CA 1
ATOM 756 C C . LEU A 1 94 ? 8.305 -3.741 3.072 1.00 80.94 94 LEU A C 1
ATOM 758 O O . LEU A 1 94 ? 9.107 -3.854 3.991 1.00 80.94 94 LEU A O 1
ATOM 762 N N . GLN A 1 95 ? 8.386 -2.758 2.172 1.00 79.81 95 GLN A N 1
ATOM 763 C CA . GLN A 1 95 ? 9.483 -1.795 2.123 1.00 79.81 95 GLN A CA 1
ATOM 764 C C . GLN A 1 95 ? 9.136 -0.447 2.759 1.00 79.81 95 GLN A C 1
ATOM 766 O O . GLN A 1 95 ? 10.048 0.260 3.160 1.00 79.81 95 GLN A O 1
ATOM 771 N N . ASN A 1 96 ? 7.853 -0.089 2.871 1.00 84.06 96 ASN A N 1
ATOM 772 C CA . ASN A 1 96 ? 7.411 1.177 3.476 1.00 84.06 96 ASN A CA 1
ATOM 773 C C . ASN A 1 96 ? 6.598 0.988 4.770 1.00 84.06 96 ASN A C 1
ATOM 775 O O . ASN A 1 96 ? 6.245 1.978 5.408 1.00 84.06 96 ASN A O 1
ATOM 779 N N . VAL A 1 97 ? 6.305 -0.252 5.176 1.00 87.19 97 VAL A N 1
ATOM 780 C CA . VAL A 1 97 ? 5.662 -0.579 6.457 1.00 87.19 97 VAL A CA 1
ATOM 781 C C . VAL A 1 97 ? 6.678 -1.198 7.410 1.00 87.19 97 VAL A C 1
ATOM 783 O O . VAL A 1 97 ? 7.399 -2.127 7.053 1.00 87.19 97 VAL A O 1
ATOM 786 N N . GLU A 1 98 ? 6.710 -0.710 8.646 1.00 86.88 98 GLU A N 1
ATOM 787 C CA . GLU A 1 98 ? 7.490 -1.306 9.731 1.00 86.88 98 GLU A CA 1
ATOM 788 C C . GLU A 1 98 ? 6.693 -2.383 10.457 1.00 86.88 98 GLU A C 1
ATOM 790 O O . GLU A 1 98 ? 7.132 -3.529 10.582 1.00 86.88 98 GLU A O 1
ATOM 795 N N . ASP A 1 99 ? 5.496 -2.015 10.911 1.00 85.88 99 ASP A N 1
ATOM 796 C CA . ASP A 1 99 ? 4.605 -2.905 11.627 1.00 85.88 99 ASP A CA 1
ATOM 797 C C . ASP A 1 99 ? 3.130 -2.609 11.350 1.00 85.88 99 ASP A C 1
ATOM 799 O O . ASP A 1 99 ? 2.727 -1.546 10.867 1.00 85.88 99 ASP A O 1
ATOM 803 N N . ILE A 1 100 ? 2.320 -3.624 11.638 1.00 87.56 100 ILE A N 1
ATOM 804 C CA . ILE A 1 100 ? 0.868 -3.557 11.604 1.00 87.56 100 ILE A CA 1
ATOM 805 C C . ILE A 1 100 ? 0.375 -4.125 12.930 1.00 87.56 100 ILE A C 1
ATOM 807 O O . ILE A 1 100 ? 0.680 -5.264 13.281 1.00 87.56 100 ILE A O 1
ATOM 811 N N . VAL A 1 101 ? -0.387 -3.336 13.679 1.00 88.00 101 VAL A N 1
ATOM 812 C CA . VAL A 1 101 ? -0.880 -3.692 15.011 1.00 88.00 101 VAL A CA 1
ATOM 813 C C . VAL A 1 101 ? -2.398 -3.646 15.020 1.00 88.00 101 VAL A C 1
ATOM 815 O O . VAL A 1 101 ? -2.997 -2.624 14.697 1.00 88.00 101 VAL A O 1
ATOM 818 N N . ILE A 1 102 ? -3.028 -4.736 15.455 1.00 86.19 102 ILE A N 1
ATOM 819 C CA . ILE A 1 102 ? -4.473 -4.783 15.679 1.00 86.19 102 ILE A CA 1
ATOM 820 C C . ILE A 1 102 ? -4.772 -4.666 17.173 1.00 86.19 102 ILE A C 1
ATOM 822 O O . ILE A 1 102 ? -4.198 -5.365 18.009 1.00 86.19 102 ILE A O 1
ATOM 826 N N . ASN A 1 103 ? -5.731 -3.806 17.513 1.00 87.00 103 ASN A N 1
ATOM 827 C CA . ASN A 1 103 ? -6.326 -3.738 18.838 1.00 87.00 103 ASN A CA 1
ATOM 828 C C . ASN A 1 103 ? -7.796 -4.172 18.786 1.00 87.00 103 ASN A C 1
ATOM 830 O O . ASN A 1 103 ? -8.683 -3.377 18.470 1.00 87.00 103 ASN A O 1
ATOM 834 N N . ASN A 1 104 ? -8.047 -5.425 19.170 1.00 83.25 104 ASN A N 1
ATOM 835 C CA . ASN A 1 104 ? -9.375 -6.041 19.104 1.00 83.25 104 ASN A CA 1
ATOM 836 C C . ASN A 1 104 ? -10.424 -5.317 19.950 1.00 83.25 104 ASN A C 1
ATOM 838 O O . ASN A 1 104 ? -11.576 -5.206 19.549 1.00 83.25 104 ASN A O 1
ATOM 842 N N . LYS A 1 105 ? -10.032 -4.777 21.109 1.00 82.31 105 LYS A N 1
ATOM 843 C CA . LYS A 1 105 ? -10.966 -4.087 22.014 1.00 82.31 105 LYS A CA 1
ATOM 844 C C . LYS A 1 105 ? -11.453 -2.758 21.453 1.00 82.31 105 LYS A C 1
ATOM 846 O O . LYS A 1 105 ? -12.556 -2.334 21.771 1.00 82.31 105 LYS A O 1
ATOM 851 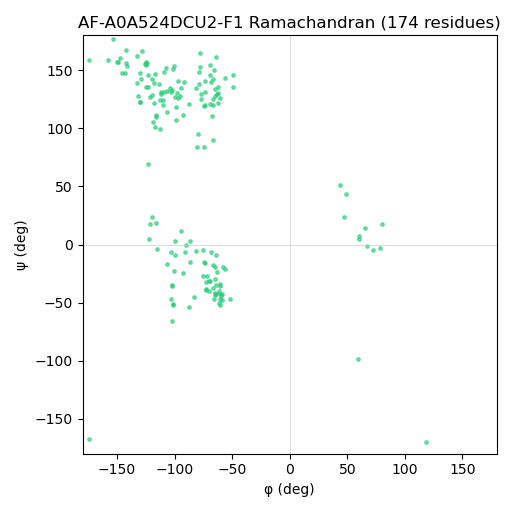N N . LYS A 1 106 ? -10.605 -2.089 20.673 1.00 85.19 106 LYS A N 1
ATOM 852 C CA . LYS A 1 106 ? -10.902 -0.788 20.063 1.00 85.19 106 LYS A CA 1
ATOM 853 C C . LYS A 1 106 ? -11.324 -0.906 18.601 1.00 85.19 106 LYS A C 1
ATOM 855 O O . LYS A 1 106 ? -11.508 0.121 17.969 1.00 85.19 106 LYS A O 1
ATOM 860 N N . ASN A 1 107 ? -11.427 -2.132 18.079 1.00 88.25 107 ASN A N 1
ATOM 861 C CA . ASN A 1 107 ? -11.614 -2.416 16.661 1.00 88.25 107 ASN A CA 1
ATOM 862 C C . ASN A 1 107 ? -10.705 -1.551 15.772 1.00 88.25 107 ASN A C 1
ATOM 864 O O . ASN A 1 107 ? -11.161 -0.830 14.891 1.00 88.25 107 ASN A O 1
ATOM 868 N N . ARG A 1 108 ? -9.408 -1.548 16.086 1.00 90.69 108 ARG A N 1
ATOM 869 C CA . ARG A 1 108 ? -8.450 -0.592 15.528 1.00 90.69 108 ARG A CA 1
ATOM 870 C C . ARG A 1 108 ? -7.311 -1.306 14.827 1.00 90.69 108 ARG A C 1
ATOM 872 O O . ARG A 1 108 ? -6.731 -2.234 15.389 1.00 90.69 108 ARG A O 1
ATOM 879 N N . LEU A 1 109 ? -6.969 -0.812 13.648 1.00 91.81 109 LEU A N 1
ATOM 880 C CA . LEU A 1 109 ? -5.817 -1.196 12.852 1.00 91.81 109 LEU A CA 1
ATOM 881 C C . LEU A 1 109 ? -4.821 -0.034 12.851 1.00 91.81 109 LEU A C 1
ATOM 883 O O . LEU A 1 109 ? -5.142 1.062 12.403 1.00 91.81 109 LEU A O 1
ATOM 887 N N . THR A 1 110 ? -3.612 -0.266 13.341 1.00 92.56 110 THR A N 1
ATOM 888 C CA . THR A 1 110 ? -2.513 0.700 13.285 1.00 92.56 110 THR A CA 1
ATOM 889 C C . THR A 1 110 ? -1.471 0.209 12.291 1.00 92.56 110 THR A C 1
ATOM 891 O O . THR A 1 110 ? -1.059 -0.944 12.371 1.00 92.56 110 THR A O 1
ATOM 894 N N . ILE A 1 111 ? -1.032 1.072 11.382 1.00 92.12 111 ILE A N 1
ATOM 895 C CA . ILE A 1 111 ? 0.065 0.816 10.446 1.00 92.12 111 ILE A CA 1
ATOM 896 C C . ILE A 1 111 ? 1.159 1.836 10.741 1.00 92.12 111 ILE A C 1
ATOM 898 O O . ILE A 1 111 ? 0.904 3.039 10.668 1.00 92.12 111 ILE A O 1
ATOM 902 N N . SER A 1 112 ? 2.361 1.376 11.070 1.00 91.12 112 SER A N 1
ATOM 903 C CA . SER A 1 112 ? 3.522 2.259 11.209 1.00 91.12 112 SER A CA 1
ATOM 904 C C . SER A 1 112 ? 4.362 2.187 9.943 1.00 91.12 112 SER A C 1
ATOM 906 O O . SER A 1 112 ? 4.708 1.101 9.475 1.00 91.12 112 SER A O 1
ATOM 908 N N . SER A 1 113 ? 4.657 3.345 9.363 1.00 89.62 113 SER A N 1
ATOM 909 C CA . SER A 1 113 ? 5.407 3.491 8.122 1.00 89.62 113 SER A CA 1
ATOM 910 C C . SER A 1 113 ? 6.750 4.166 8.366 1.00 89.62 113 SER A C 1
ATOM 912 O O . SER A 1 113 ? 6.832 5.161 9.089 1.00 89.62 113 SER A O 1
ATOM 914 N N . ASP A 1 114 ? 7.775 3.644 7.694 1.00 85.50 114 ASP A N 1
ATOM 915 C CA . ASP A 1 114 ? 9.089 4.268 7.570 1.00 85.50 114 ASP A CA 1
ATOM 916 C C . ASP A 1 114 ? 9.369 4.544 6.093 1.00 85.50 114 ASP A C 1
ATOM 918 O O . ASP A 1 114 ? 9.661 3.636 5.310 1.00 85.50 114 ASP A O 1
ATOM 922 N N . SER A 1 115 ? 9.265 5.814 5.714 1.00 75.06 115 SER A N 1
ATOM 923 C CA . SER A 1 115 ? 9.531 6.283 4.358 1.00 75.06 115 SER A CA 1
ATOM 924 C C . SER A 1 115 ? 11.028 6.295 4.018 1.00 75.06 115 SER A C 1
ATOM 926 O O . SER A 1 115 ? 11.388 6.302 2.841 1.00 75.06 115 SER A O 1
ATOM 928 N N . ASN A 1 116 ? 11.933 6.213 5.000 1.00 78.19 116 ASN A N 1
ATOM 929 C CA . ASN A 1 116 ? 13.379 6.250 4.760 1.00 78.19 116 ASN A CA 1
ATOM 930 C C . ASN A 1 116 ? 13.934 4.949 4.164 1.00 78.19 116 ASN A C 1
ATOM 932 O O . ASN A 1 116 ? 15.043 4.950 3.622 1.00 78.19 116 ASN A O 1
ATOM 936 N N . LYS A 1 117 ? 13.168 3.853 4.220 1.00 77.50 117 LYS A N 1
ATOM 937 C CA . LYS A 1 117 ? 13.572 2.535 3.705 1.00 77.50 117 LYS A CA 1
ATOM 938 C C . LYS A 1 117 ? 13.532 2.424 2.185 1.00 77.50 117 LYS A C 1
ATOM 940 O O . LYS A 1 117 ? 14.301 1.643 1.631 1.00 77.50 117 LYS A O 1
ATOM 945 N N . GLN A 1 118 ? 12.689 3.206 1.510 1.00 84.81 118 GLN A N 1
ATOM 946 C CA . GLN A 1 118 ? 12.543 3.148 0.057 1.00 84.81 118 GLN A CA 1
ATOM 947 C C . GLN A 1 118 ? 12.647 4.541 -0.555 1.00 84.81 118 GLN A C 1
ATOM 949 O O . GLN A 1 118 ? 11.856 5.433 -0.256 1.00 84.81 118 GLN A O 1
ATOM 954 N N . LYS A 1 119 ? 13.599 4.716 -1.473 1.00 91.19 119 LYS A N 1
ATOM 955 C CA . LYS A 1 119 ? 13.769 5.958 -2.232 1.00 91.19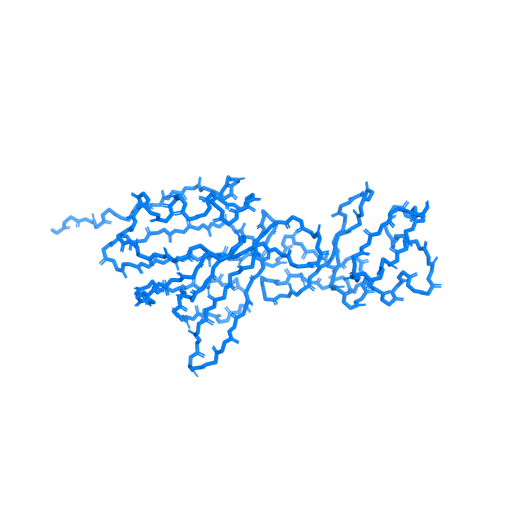 119 LYS A CA 1
ATOM 956 C C . LYS A 1 119 ? 13.358 5.756 -3.676 1.00 91.19 119 LYS A C 1
ATOM 958 O O . LYS A 1 119 ? 13.514 4.683 -4.248 1.00 91.19 119 LYS A O 1
ATOM 963 N N . CYS A 1 120 ? 12.845 6.815 -4.275 1.00 93.69 120 CYS A N 1
ATOM 964 C CA . CYS A 1 120 ? 12.551 6.853 -5.688 1.00 93.69 120 CYS A CA 1
ATOM 965 C C . CYS A 1 120 ? 13.853 6.840 -6.488 1.00 93.69 120 CYS A C 1
ATOM 967 O O . CYS A 1 120 ? 14.661 7.762 -6.376 1.00 93.69 120 CYS A O 1
ATOM 969 N N . SER A 1 121 ? 14.028 5.835 -7.343 1.00 94.50 121 SER A N 1
ATOM 970 C CA . SER A 1 121 ? 15.217 5.690 -8.197 1.00 94.50 121 SER A CA 1
ATOM 971 C C . SER A 1 121 ? 15.416 6.803 -9.235 1.00 94.50 121 SER A C 1
ATOM 973 O O . SER A 1 121 ? 16.473 6.867 -9.857 1.00 94.50 121 SER A O 1
ATOM 975 N N . VAL A 1 122 ? 14.430 7.691 -9.414 1.00 95.81 122 VAL A N 1
ATOM 976 C CA . VAL A 1 122 ? 14.509 8.833 -10.339 1.00 95.81 122 VAL A CA 1
ATOM 977 C C . VAL A 1 122 ? 14.803 10.145 -9.605 1.00 95.81 122 VAL A C 1
ATOM 979 O O . VAL A 1 122 ? 15.739 10.848 -9.970 1.00 95.81 122 VAL A O 1
ATOM 982 N N . CYS A 1 123 ? 14.031 10.495 -8.568 1.00 95.88 123 CYS A N 1
ATOM 983 C CA . CYS A 1 123 ? 14.178 11.786 -7.875 1.00 95.88 123 CYS A CA 1
ATOM 984 C C . CYS A 1 123 ? 14.979 11.715 -6.563 1.00 95.88 123 CYS A C 1
ATOM 986 O O . CYS A 1 123 ? 15.264 12.751 -5.966 1.00 95.88 123 CYS A O 1
ATOM 988 N N . GLY A 1 124 ? 15.299 10.513 -6.076 1.00 92.62 124 GLY A N 1
ATOM 989 C CA . GLY A 1 124 ? 16.040 10.279 -4.833 1.00 92.62 124 GLY A CA 1
ATOM 990 C C . GLY A 1 124 ? 15.264 10.548 -3.538 1.00 92.62 124 GLY A C 1
ATOM 991 O O . GLY A 1 124 ? 15.790 10.284 -2.457 1.00 92.62 124 GLY A O 1
ATOM 992 N N . LYS A 1 125 ? 14.026 11.054 -3.618 1.00 92.12 125 LYS A N 1
ATOM 993 C CA . LYS A 1 125 ? 13.169 11.310 -2.449 1.00 92.12 125 LYS A CA 1
ATOM 994 C C . LYS A 1 125 ? 12.540 10.011 -1.919 1.00 92.12 125 LYS A C 1
ATOM 996 O O . LYS A 1 125 ? 12.350 9.087 -2.714 1.00 92.12 125 LYS A O 1
ATOM 1001 N N . PRO A 1 126 ? 12.203 9.936 -0.618 1.00 90.19 126 PRO A N 1
ATOM 1002 C CA . PRO A 1 126 ? 11.411 8.847 -0.044 1.00 90.19 126 PRO A CA 1
ATOM 1003 C C . PRO A 1 126 ? 10.134 8.544 -0.840 1.00 90.19 126 PRO A C 1
ATOM 1005 O O . PRO A 1 126 ? 9.527 9.458 -1.401 1.00 90.19 126 PRO A O 1
ATOM 1008 N N . ILE A 1 127 ? 9.740 7.271 -0.896 1.00 89.38 127 ILE A N 1
ATOM 1009 C CA . ILE A 1 127 ? 8.412 6.849 -1.361 1.00 89.38 127 ILE A CA 1
ATOM 1010 C C . ILE A 1 127 ? 7.558 6.608 -0.121 1.00 89.38 127 ILE A C 1
ATOM 1012 O O . ILE A 1 127 ? 7.757 5.628 0.601 1.00 89.38 127 ILE A O 1
ATOM 1016 N N . GLU A 1 128 ? 6.614 7.505 0.134 1.00 90.50 128 GLU A N 1
ATOM 1017 C CA . GLU A 1 128 ? 5.741 7.416 1.299 1.00 90.50 128 GLU A CA 1
ATOM 1018 C C . GLU A 1 128 ? 4.629 6.382 1.096 1.00 90.50 128 GLU A C 1
ATOM 1020 O O . GLU A 1 128 ? 4.324 5.948 -0.015 1.00 90.50 128 GLU A O 1
ATOM 1025 N N . ILE A 1 129 ? 3.969 5.984 2.184 1.00 90.81 129 ILE A N 1
ATOM 1026 C CA . ILE A 1 129 ? 2.862 5.020 2.126 1.00 90.81 129 ILE A CA 1
ATOM 1027 C C . ILE A 1 129 ? 1.638 5.556 1.358 1.00 90.81 129 ILE A C 1
ATOM 1029 O O . ILE A 1 129 ? 0.808 4.777 0.893 1.00 90.81 129 ILE A O 1
ATOM 1033 N N . PHE A 1 130 ? 1.532 6.875 1.191 1.00 92.44 130 PHE A N 1
ATOM 1034 C CA . PHE A 1 130 ? 0.486 7.545 0.411 1.00 92.44 130 PHE A CA 1
ATOM 1035 C C . PHE A 1 130 ? 0.830 7.668 -1.079 1.00 92.44 130 PHE A C 1
ATOM 1037 O O . PHE A 1 130 ? -0.051 7.926 -1.905 1.00 92.44 130 PHE A O 1
ATOM 1044 N N . ASP A 1 131 ? 2.095 7.454 -1.441 1.00 90.62 131 ASP A N 1
ATOM 1045 C CA . ASP A 1 131 ? 2.568 7.635 -2.802 1.00 90.62 131 ASP A CA 1
ATOM 1046 C C . ASP A 1 131 ? 2.201 6.453 -3.697 1.00 90.62 131 ASP A C 1
ATOM 1048 O O . ASP A 1 131 ? 2.389 5.279 -3.368 1.00 90.62 131 ASP A O 1
ATOM 1052 N N . LYS A 1 132 ? 1.767 6.771 -4.919 1.00 89.94 132 LYS A N 1
ATOM 1053 C CA . LYS A 1 132 ? 1.730 5.786 -6.003 1.00 89.94 132 LYS A CA 1
ATOM 1054 C C . LYS A 1 132 ? 3.140 5.588 -6.540 1.00 89.94 132 LYS A C 1
ATOM 1056 O O . LYS A 1 132 ? 3.801 6.544 -6.952 1.00 89.94 132 LYS A O 1
ATOM 1061 N N . PHE A 1 133 ? 3.562 4.339 -6.642 1.00 90.38 133 PHE A N 1
ATOM 1062 C CA . PHE A 1 133 ? 4.862 3.964 -7.193 1.00 90.38 133 PHE A CA 1
ATOM 1063 C C . PHE A 1 133 ? 4.720 2.817 -8.195 1.00 90.38 133 PHE A C 1
ATOM 1065 O O . PHE A 1 133 ? 3.707 2.126 -8.196 1.00 90.38 133 PHE A O 1
ATOM 1072 N N . LEU A 1 134 ? 5.725 2.618 -9.037 1.00 90.81 134 LEU A N 1
ATOM 1073 C CA . LEU A 1 134 ? 5.868 1.459 -9.919 1.00 90.81 134 LEU A CA 1
ATOM 1074 C C . LEU A 1 134 ? 7.228 0.809 -9.665 1.00 90.81 134 LEU A C 1
ATOM 1076 O O . LEU A 1 134 ? 8.146 1.489 -9.189 1.00 90.81 134 LEU A O 1
ATOM 1080 N N . SER A 1 135 ? 7.360 -0.470 -10.003 1.00 90.56 135 SER A N 1
ATOM 1081 C CA . SER A 1 135 ? 8.611 -1.214 -9.883 1.00 90.56 135 SER A CA 1
ATOM 1082 C C . SER A 1 135 ? 9.087 -1.661 -11.260 1.00 90.56 135 SER A C 1
ATOM 1084 O O . SER A 1 135 ? 8.307 -1.962 -12.161 1.00 90.56 135 SER A O 1
ATOM 1086 N N . CYS A 1 136 ? 10.400 -1.710 -11.452 1.00 91.50 136 CYS A N 1
ATOM 1087 C CA . CYS A 1 136 ? 10.958 -2.305 -12.659 1.00 91.50 136 CYS A CA 1
ATOM 1088 C C . CYS A 1 136 ? 10.632 -3.813 -12.702 1.00 91.50 136 CYS A C 1
ATOM 1090 O O . CYS A 1 136 ? 11.021 -4.514 -11.770 1.00 91.50 136 CYS A O 1
ATOM 1092 N N . PRO A 1 137 ? 10.046 -4.364 -13.784 1.00 91.19 137 PRO A N 1
ATOM 1093 C CA . PRO A 1 137 ? 9.713 -5.794 -13.869 1.00 91.19 137 PRO A CA 1
ATOM 1094 C C . PRO A 1 137 ? 10.948 -6.709 -13.945 1.00 91.19 137 PRO A C 1
ATOM 1096 O O . PRO A 1 137 ? 10.831 -7.928 -13.945 1.00 91.19 137 PRO A O 1
ATOM 1099 N N . VAL A 1 138 ? 12.143 -6.122 -14.059 1.00 92.44 138 VAL A N 1
ATOM 1100 C CA . VAL A 1 138 ? 13.411 -6.847 -14.178 1.00 92.44 138 VAL A CA 1
ATOM 1101 C C . VAL A 1 138 ? 14.197 -6.857 -12.871 1.00 92.44 138 VAL A C 1
ATOM 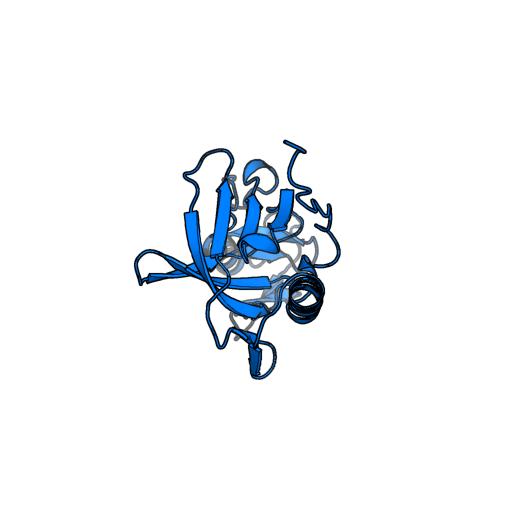1103 O O . VAL A 1 138 ? 14.782 -7.874 -12.518 1.00 92.44 138 VAL A O 1
ATOM 1106 N N . CYS A 1 139 ? 14.326 -5.697 -12.224 1.00 93.06 139 CYS A N 1
ATOM 1107 C CA . CYS A 1 139 ? 15.188 -5.527 -11.052 1.00 93.06 139 CYS A CA 1
ATOM 1108 C C . CYS A 1 139 ? 14.435 -5.033 -9.817 1.00 93.06 139 CYS A C 1
ATOM 1110 O O . CYS A 1 139 ? 15.080 -4.712 -8.828 1.00 93.06 139 CYS A O 1
ATOM 1112 N N . GLU A 1 140 ? 13.107 -4.902 -9.905 1.00 90.12 140 GLU A N 1
ATOM 1113 C CA . GLU A 1 140 ? 12.180 -4.560 -8.813 1.00 90.12 140 GLU A CA 1
ATOM 1114 C C . GLU A 1 140 ? 12.416 -3.203 -8.134 1.00 90.12 140 GLU A C 1
ATOM 1116 O O . GLU A 1 140 ? 11.746 -2.850 -7.159 1.00 90.12 140 GLU A O 1
ATOM 1121 N N . GLU A 1 141 ? 13.333 -2.409 -8.686 1.00 91.38 141 GLU A N 1
ATOM 1122 C CA . GLU A 1 141 ? 13.634 -1.076 -8.194 1.00 91.38 141 GLU A CA 1
ATOM 1123 C C . GLU A 1 141 ? 12.426 -0.158 -8.370 1.00 91.38 141 GLU A C 1
ATOM 1125 O O . GLU A 1 141 ? 11.813 -0.129 -9.446 1.00 91.38 141 GLU A O 1
ATOM 1130 N N . LYS A 1 142 ? 12.104 0.606 -7.322 1.00 91.25 142 LYS A N 1
ATOM 1131 C CA . LYS A 1 142 ? 10.878 1.405 -7.273 1.00 91.25 142 LYS A CA 1
ATOM 1132 C C . LYS A 1 142 ? 11.133 2.870 -7.577 1.00 91.25 142 LYS A C 1
ATOM 1134 O O . LYS A 1 142 ? 12.194 3.438 -7.307 1.00 91.25 142 LYS A O 1
ATOM 1139 N N . ALA A 1 143 ? 10.118 3.516 -8.121 1.00 93.38 143 ALA A N 1
ATOM 1140 C CA . ALA A 1 143 ? 10.062 4.963 -8.248 1.00 93.38 143 ALA A CA 1
ATOM 1141 C C . ALA A 1 143 ? 8.615 5.437 -8.183 1.00 93.38 143 ALA A C 1
ATOM 1143 O O . ALA A 1 143 ? 7.688 4.683 -8.483 1.00 93.38 143 ALA A O 1
ATOM 1144 N N . HIS A 1 144 ? 8.418 6.706 -7.813 1.00 94.25 144 HIS A N 1
ATOM 1145 C CA . HIS A 1 144 ? 7.115 7.354 -7.944 1.00 94.25 144 HIS A CA 1
ATOM 1146 C C . HIS A 1 144 ? 6.568 7.121 -9.348 1.00 94.25 144 HIS A C 1
ATOM 1148 O O . HIS A 1 144 ? 7.294 7.270 -10.335 1.00 94.25 144 HIS A O 1
ATOM 1154 N N . LYS A 1 145 ? 5.283 6.775 -9.429 1.00 92.31 145 LYS A N 1
ATOM 1155 C CA . LYS A 1 145 ? 4.646 6.315 -10.665 1.00 92.31 145 LYS A CA 1
ATOM 1156 C C . LYS A 1 145 ? 4.887 7.280 -11.826 1.00 92.31 145 LYS A C 1
ATOM 1158 O O . LYS A 1 145 ? 5.292 6.850 -12.899 1.00 92.31 145 LYS A O 1
ATOM 1163 N N . ASN A 1 146 ? 4.689 8.575 -11.587 1.00 94.00 146 ASN A N 1
ATOM 1164 C CA . ASN A 1 146 ? 4.848 9.603 -12.615 1.00 94.00 146 ASN A CA 1
ATOM 1165 C C . ASN A 1 146 ? 6.309 9.721 -13.074 1.00 94.00 146 ASN A C 1
ATOM 1167 O O . ASN A 1 146 ? 6.570 9.665 -14.269 1.00 94.00 146 ASN A O 1
ATOM 1171 N N . HIS A 1 147 ? 7.262 9.770 -12.134 1.00 95.75 147 HIS A N 1
ATOM 1172 C CA . HIS A 1 147 ? 8.685 9.880 -12.462 1.00 95.75 147 HIS A CA 1
ATOM 1173 C C . HIS A 1 147 ? 9.195 8.684 -13.277 1.00 95.75 147 HIS A C 1
ATOM 1175 O O . HIS A 1 147 ? 9.979 8.865 -14.207 1.00 95.75 147 HIS A O 1
ATOM 1181 N N . LEU A 1 148 ? 8.761 7.460 -12.951 1.00 94.12 148 LEU A N 1
ATOM 1182 C CA . LEU A 1 148 ? 9.196 6.277 -13.694 1.00 94.12 148 LEU A CA 1
ATOM 1183 C C . LEU A 1 148 ? 8.557 6.206 -15.085 1.00 94.12 148 LEU A C 1
ATOM 1185 O O . LEU A 1 148 ? 9.242 5.859 -16.044 1.00 94.12 148 LEU A O 1
ATOM 1189 N N . ILE A 1 149 ? 7.277 6.572 -15.211 1.00 93.38 149 ILE A N 1
ATOM 1190 C CA . ILE A 1 149 ? 6.586 6.651 -16.507 1.00 93.38 149 ILE A CA 1
ATOM 1191 C C . ILE A 1 149 ? 7.279 7.659 -17.423 1.00 93.38 149 ILE A C 1
ATOM 1193 O O . ILE A 1 149 ? 7.642 7.306 -18.542 1.00 93.38 149 ILE A O 1
ATOM 1197 N N . GLU A 1 150 ? 7.505 8.884 -16.947 1.00 95.06 150 GLU A N 1
ATOM 1198 C CA . GLU A 1 150 ? 8.167 9.941 -17.722 1.00 95.06 150 GLU A CA 1
ATOM 1199 C C . GLU A 1 150 ? 9.570 9.514 -18.170 1.00 95.06 150 GLU A C 1
ATOM 1201 O O . GLU A 1 150 ? 9.949 9.708 -19.326 1.00 95.06 150 GLU A O 1
ATOM 1206 N N . TRP A 1 151 ? 10.328 8.866 -17.278 1.00 96.31 151 TRP A N 1
ATOM 1207 C CA . TRP A 1 151 ? 11.649 8.337 -17.601 1.00 96.31 151 TRP A CA 1
ATOM 1208 C C . TRP A 1 151 ? 11.595 7.282 -18.709 1.00 96.31 151 TRP A C 1
ATOM 1210 O O . TRP A 1 151 ? 12.341 7.366 -19.683 1.00 96.31 151 TRP A O 1
ATOM 1220 N N . VAL A 1 152 ? 10.711 6.289 -18.581 1.00 94.69 152 VAL A N 1
ATOM 1221 C CA . VAL A 1 152 ? 10.599 5.188 -19.548 1.00 94.69 152 VAL A CA 1
ATOM 1222 C C . VAL A 1 152 ? 10.093 5.681 -20.901 1.00 94.69 152 VAL A C 1
ATOM 1224 O O . VAL A 1 152 ? 10.599 5.234 -21.923 1.00 94.69 152 VAL A O 1
ATOM 1227 N N . GLN A 1 153 ? 9.171 6.645 -20.936 1.00 94.12 153 GLN A N 1
ATOM 1228 C CA . GLN A 1 153 ? 8.724 7.264 -22.191 1.00 94.12 153 GLN A CA 1
ATOM 1229 C C . GLN A 1 153 ? 9.862 7.960 -22.941 1.00 94.12 153 GLN A C 1
ATOM 1231 O O . GLN A 1 153 ? 9.869 7.964 -24.170 1.00 94.12 153 GLN A O 1
ATOM 1236 N N . LYS A 1 154 ? 10.815 8.548 -22.212 1.00 94.94 154 LYS A N 1
ATOM 1237 C CA . LYS A 1 154 ? 11.956 9.255 -22.797 1.00 94.94 154 LYS A CA 1
ATOM 1238 C C . LYS A 1 154 ? 13.099 8.319 -23.192 1.00 94.94 154 LYS A C 1
ATOM 1240 O O . LYS A 1 154 ? 13.680 8.480 -24.259 1.00 94.94 154 LYS A O 1
ATOM 1245 N N . GLU A 1 155 ? 13.451 7.381 -22.318 1.00 95.75 155 GLU A N 1
ATOM 1246 C CA . GLU A 1 155 ? 14.688 6.596 -22.423 1.00 95.75 155 GLU A CA 1
ATOM 1247 C C . GLU A 1 155 ? 14.467 5.140 -22.864 1.00 95.75 155 GLU A C 1
ATOM 1249 O O . GLU A 1 155 ? 15.434 4.468 -23.221 1.00 95.75 155 GLU A O 1
ATOM 1254 N N . GLY A 1 156 ? 13.235 4.621 -22.785 1.00 94.69 156 GLY A N 1
ATOM 1255 C CA . GLY A 1 156 ? 12.884 3.234 -23.134 1.00 94.69 156 GLY A CA 1
ATOM 1256 C C . GLY A 1 156 ? 13.512 2.158 -22.239 1.00 94.69 156 GLY A C 1
ATOM 1257 O O . GLY A 1 156 ? 13.551 0.987 -22.606 1.00 94.69 156 GLY A O 1
ATOM 1258 N N . LYS A 1 157 ? 14.070 2.532 -21.080 1.00 96.38 157 LYS A N 1
ATOM 1259 C CA . LYS A 1 157 ? 14.845 1.629 -20.212 1.00 96.38 157 LYS A CA 1
ATOM 1260 C C . LYS A 1 157 ? 14.751 1.992 -18.737 1.00 96.38 157 LYS A C 1
ATOM 1262 O O . LYS A 1 157 ? 14.537 3.150 -18.374 1.00 96.38 157 LYS A O 1
ATOM 1267 N N . CYS A 1 158 ? 15.007 1.013 -17.875 1.00 96.50 158 CYS A N 1
ATOM 1268 C CA . CYS A 1 158 ? 15.070 1.215 -16.429 1.00 96.50 158 CYS A CA 1
ATOM 1269 C C . CYS A 1 158 ? 16.210 2.187 -16.043 1.00 96.50 158 CYS A C 1
ATOM 1271 O O . CYS A 1 158 ? 17.337 2.017 -16.523 1.00 96.50 158 CYS A O 1
ATOM 1273 N N . PRO A 1 159 ? 15.987 3.163 -15.137 1.00 96.19 159 PRO A N 1
ATOM 1274 C CA . PRO A 1 159 ? 17.037 4.074 -14.672 1.00 96.19 159 PRO A CA 1
ATOM 1275 C C . PRO A 1 159 ? 18.176 3.360 -13.930 1.00 96.19 159 PRO A C 1
ATOM 1277 O O . PRO A 1 159 ? 19.298 3.868 -13.936 1.00 96.19 159 PRO A O 1
ATOM 1280 N N . VAL A 1 160 ? 17.925 2.178 -13.357 1.00 96.56 160 VAL A N 1
ATOM 1281 C CA . VAL A 1 160 ? 18.892 1.440 -12.529 1.00 96.56 160 VAL A CA 1
ATOM 1282 C C . VAL A 1 160 ? 19.540 0.286 -13.286 1.00 96.56 160 VAL A C 1
ATOM 1284 O O . VAL A 1 160 ? 20.727 0.362 -13.590 1.00 96.56 160 VAL A O 1
ATOM 1287 N N . CYS A 1 161 ? 18.786 -0.749 -13.672 1.00 96.56 161 CYS A N 1
ATOM 1288 C CA . CYS A 1 161 ? 19.365 -1.923 -14.343 1.00 96.56 161 CYS A CA 1
ATOM 1289 C C . CYS A 1 161 ? 19.605 -1.739 -15.849 1.00 96.56 161 CYS A C 1
ATOM 1291 O O . CYS A 1 161 ? 20.160 -2.629 -16.489 1.00 96.56 161 CYS A O 1
ATOM 1293 N N . LYS A 1 162 ? 19.164 -0.608 -16.422 1.00 95.81 162 LYS A N 1
ATOM 1294 C CA . LYS A 1 162 ? 19.318 -0.230 -17.839 1.00 95.81 162 LYS A CA 1
ATOM 1295 C C . LYS A 1 162 ? 18.690 -1.185 -18.863 1.00 95.81 162 LYS A C 1
ATOM 1297 O O . LYS A 1 162 ? 18.844 -0.937 -20.054 1.00 95.81 162 LYS A O 1
ATOM 1302 N N . LYS A 1 163 ? 17.965 -2.227 -18.436 1.00 96.38 163 LYS A N 1
ATOM 1303 C CA . LYS A 1 163 ? 17.225 -3.102 -19.356 1.00 96.38 163 LYS A CA 1
ATOM 1304 C C . LYS A 1 163 ? 16.046 -2.361 -19.982 1.00 96.38 163 LYS A C 1
ATOM 1306 O O . LYS A 1 163 ? 15.434 -1.514 -19.318 1.00 96.38 163 LYS A O 1
ATOM 1311 N N . SER A 1 164 ? 15.759 -2.695 -21.238 1.00 95.75 164 SER A N 1
ATOM 1312 C CA . SER A 1 164 ? 14.631 -2.154 -21.988 1.00 95.75 164 SER A CA 1
ATOM 1313 C C . SER A 1 164 ? 13.321 -2.552 -21.331 1.00 95.75 164 SER A C 1
ATOM 1315 O O . SER A 1 164 ? 13.112 -3.713 -20.972 1.00 95.75 164 SER A O 1
ATOM 1317 N N . ILE A 1 165 ? 12.477 -1.554 -21.117 1.00 94.88 165 ILE A N 1
ATOM 1318 C CA . ILE A 1 165 ? 11.139 -1.713 -20.561 1.00 94.88 165 ILE A CA 1
ATOM 1319 C C . ILE A 1 165 ? 10.225 -0.724 -21.270 1.00 94.88 165 ILE A C 1
ATOM 1321 O O . ILE A 1 165 ? 10.648 0.377 -21.626 1.00 94.88 165 ILE A O 1
ATOM 1325 N N . SER A 1 166 ? 8.965 -1.092 -21.440 1.00 92.38 166 SER A N 1
ATOM 1326 C CA . SER A 1 166 ? 7.955 -0.254 -22.075 1.00 92.38 166 SER A CA 1
ATOM 1327 C C . SER A 1 166 ? 6.709 -0.145 -21.198 1.00 92.38 166 SER A C 1
ATOM 1329 O O . SER A 1 166 ? 6.549 -0.849 -20.197 1.00 92.38 166 SER A O 1
ATOM 1331 N N . ILE A 1 167 ? 5.837 0.809 -21.522 1.00 90.50 167 ILE A N 1
ATOM 1332 C CA . ILE A 1 167 ? 4.583 1.024 -20.796 1.00 90.50 167 ILE A CA 1
ATOM 1333 C C . ILE A 1 167 ? 3.464 0.353 -21.583 1.00 90.50 167 ILE A C 1
ATOM 1335 O O . ILE A 1 167 ? 3.169 0.721 -22.720 1.00 90.50 167 ILE A O 1
ATOM 1339 N N . SER A 1 168 ? 2.820 -0.628 -20.961 1.00 86.88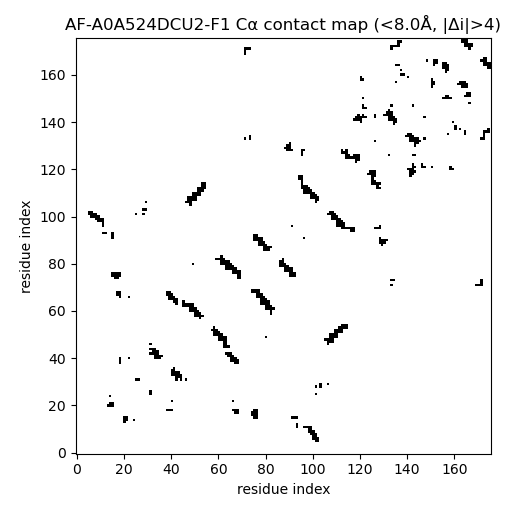 168 SER A N 1
ATOM 1340 C CA . SER A 1 168 ? 1.644 -1.288 -21.520 1.00 86.88 168 SER A CA 1
ATOM 1341 C C . SER A 1 168 ? 0.469 -0.317 -21.671 1.00 86.88 168 SER A C 1
ATOM 1343 O O . SER A 1 168 ? 0.370 0.699 -20.980 1.00 86.88 168 SER A O 1
ATOM 1345 N N . ARG A 1 169 ? -0.513 -0.683 -22.504 1.00 79.75 169 ARG A N 1
ATOM 1346 C CA . ARG A 1 169 ? -1.772 0.077 -22.654 1.00 79.75 169 ARG A CA 1
ATOM 1347 C C . ARG A 1 169 ? -2.536 0.270 -21.336 1.00 79.75 169 ARG A C 1
ATOM 1349 O O . ARG A 1 169 ? -3.357 1.173 -21.242 1.00 79.75 169 ARG A O 1
ATOM 1356 N N . MET A 1 170 ? -2.273 -0.570 -20.335 1.00 75.19 170 MET A N 1
ATOM 1357 C CA . MET A 1 170 ? -2.892 -0.508 -19.009 1.00 75.19 170 MET A CA 1
ATOM 1358 C C . MET A 1 170 ? -2.113 0.3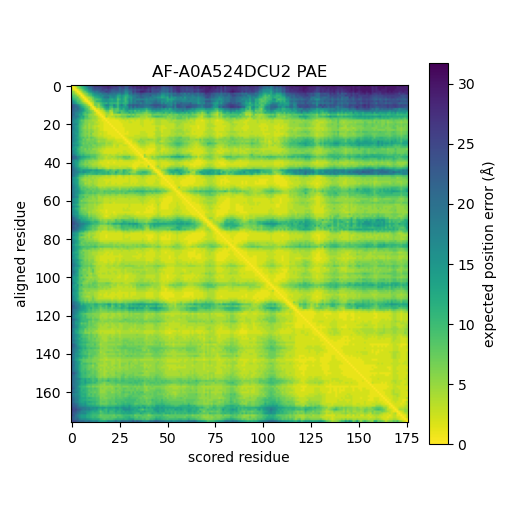75 -18.016 1.00 75.19 170 MET A C 1
ATOM 1360 O O . MET A 1 170 ? -2.545 0.543 -16.878 1.00 75.19 170 MET A O 1
ATOM 1364 N N . GLY A 1 171 ? -0.990 0.971 -18.431 1.00 76.75 171 GLY A N 1
ATOM 1365 C CA . GLY A 1 171 ? -0.177 1.853 -17.590 1.00 76.75 171 GLY A CA 1
ATOM 1366 C C . GLY A 1 171 ? 0.758 1.127 -16.617 1.00 76.75 171 GLY A C 1
ATOM 1367 O O . GLY A 1 171 ? 1.223 1.750 -15.662 1.00 76.75 171 GLY A O 1
ATOM 1368 N N . SER A 1 172 ? 1.016 -0.162 -16.854 1.00 82.12 172 SER A N 1
ATOM 1369 C CA . SER A 1 172 ? 2.004 -0.993 -16.145 1.00 82.12 172 SER A CA 1
ATOM 1370 C C . SER A 1 172 ? 3.286 -1.137 -16.964 1.00 82.12 172 SER A C 1
ATOM 1372 O O . SER A 1 172 ? 3.227 -1.079 -18.196 1.00 82.12 172 SER A O 1
ATOM 1374 N N . LEU A 1 173 ? 4.420 -1.367 -16.299 1.00 85.81 173 LEU A N 1
ATOM 1375 C CA . LEU A 1 173 ? 5.704 -1.610 -16.959 1.00 85.81 173 LEU A CA 1
ATOM 1376 C C . LEU A 1 173 ? 5.821 -3.064 -17.415 1.00 85.81 173 LEU A C 1
ATOM 1378 O O . LEU A 1 173 ? 5.521 -3.984 -16.659 1.00 85.81 173 LEU A O 1
ATOM 1382 N N . ILE A 1 174 ? 6.279 -3.261 -18.646 1.00 88.50 174 ILE A N 1
ATOM 1383 C CA . ILE A 1 174 ? 6.549 -4.574 -19.234 1.00 88.50 174 ILE A CA 1
ATOM 1384 C C . ILE A 1 174 ? 7.982 -4.616 -19.759 1.00 88.50 174 ILE A C 1
ATOM 1386 O O . ILE A 1 174 ? 8.584 -3.579 -20.036 1.00 88.50 174 ILE A O 1
ATOM 1390 N N . ILE A 1 175 ? 8.535 -5.820 -19.849 1.00 88.06 175 ILE A N 1
ATOM 1391 C CA . ILE A 1 175 ? 9.824 -6.042 -20.503 1.00 88.06 175 ILE A CA 1
ATOM 1392 C C . ILE A 1 175 ? 9.588 -5.927 -22.009 1.00 88.06 175 ILE A C 1
ATOM 1394 O O . ILE A 1 175 ? 8.622 -6.506 -22.510 1.00 88.06 175 ILE A O 1
ATOM 1398 N N . ASP A 1 176 ? 10.431 -5.139 -22.673 1.00 80.25 176 ASP A N 1
ATOM 1399 C CA . ASP A 1 176 ? 10.416 -4.969 -24.131 1.00 80.25 176 ASP A CA 1
ATOM 1400 C C . ASP A 1 176 ? 11.149 -6.122 -24.836 1.00 80.25 176 ASP A C 1
ATOM 1402 O O . ASP A 1 176 ? 12.202 -6.557 -24.303 1.00 80.25 176 ASP A O 1
#

Nearest PDB structures (foldseek):
  1iym-assembly1_A  TM=7.923E-01  e=9.930E-02  Oryza sativa
  8c6j-assembly1_u  TM=7.747E-01  e=1.415E-01  Homo sapiens
  8bbg-assembly1_A  TM=7.818E-01  e=9.348E-01  Homo sapiens
  8c6j-assembly1_CN  TM=7.276E-01  e=1.789E+00  Homo sapiens

Solvent-accessible surface area (backbone atoms only — not comparable to full-atom values): 9688 Å² total; per-residue (Å²): 135,81,83,78,86,68,59,75,47,94,49,55,79,61,39,41,65,31,38,66,47,37,48,51,54,45,52,78,60,30,98,72,59,66,49,78,56,95,66,31,39,36,41,72,74,46,69,36,37,34,36,40,41,41,83,93,48,79,71,47,59,31,29,37,41,33,36,16,57,45,85,52,78,53,89,22,33,32,41,32,28,34,38,94,89,38,86,44,62,35,44,52,35,76,58,28,39,70,43,47,36,52,35,58,92,70,34,29,42,35,38,35,33,39,32,87,71,32,51,15,72,76,81,65,45,61,44,45,44,66,48,64,62,44,51,41,83,85,75,61,54,41,19,43,37,67,60,47,50,56,45,29,76,74,66,41,27,43,88,80,85,59,49,54,29,43,75,44,100,78,70,26,68,40,79,104

Secondary structure (DSSP, 8-state):
-PPP-------TTTGGG-HHHHHHHHHHHS---EEEETTEEEESS---EEEEEESSSPPEEEEEEEEEE-SSS-SSEEEEEEETTEEEEE---TTTEEEEEEEGGGTEEEEEE-GGG-B-TTT--B--TTS-EEE-TTT--EEEHHHHHHHHHHHSB-TTT--BEEE-TTS-EEE-

Radius of gyration: 17.45 Å; Cα contacts (8 Å, |Δi|>4): 375; chains: 1; bounding box: 40×28×62 Å

pLDDT: mean 85.87, std 12.31, range [34.19, 96.56]

Foldseek 3Di:
DDPDDFPFDQDQPQLFQAQVSVVVVLVVQAVFDWDDDPFKTATPPQQEWEWEAEPPDDIFIFTWGMKGADQQPDGGIWTWTAGPNDIAIFTDDSQFWRGWTADHVSNYIYTYTYQVRAAALQPRGGQHRRFDWAAAPPPRHIHGLVRQQVCCVVQQADSPPRFGWDADPSSYIDHD